Protein AF-A0A520KGG8-F1 (afdb_monomer)

Nearest PDB structures (foldseek):
  8hrx-assembly1_A  TM=5.470E-01  e=1.601E+00  Homo sapiens
  7vae-assembly1_A  TM=5.963E-01  e=2.237E+00  Bos taurus
  4n7x-assembly1_A  TM=5.088E-01  e=2.500E+00  Yersinia frederiksenii

Radius of gyration: 19.34 Å; Cα contacts (8 Å, |Δi|>4): 72; chains: 1; bounding box: 44×31×54 Å

InterPro domains:
  IPR002657 Bile acid:sodium symporter/arsenical resistance protein Acr3 [PF01758] (15-58)
  IPR004706 Arsenical-resistance protein Acr3 [PTHR43057] (10-132)
  IPR038770 Sodium/solute symporter superfamily [G3DSA:1.20.1530.20] (10-132)

Mean predicted aligned error: 10.49 Å

pLDDT: mean 77.27, std 13.04, range [42.5, 96.62]

Solvent-accessible surface area (backbone atoms only — not comparable to full-atom values): 7278 Å² total; per-residue (Å²): 136,73,83,65,68,73,44,54,66,54,48,51,50,53,52,44,37,73,74,58,32,61,68,45,41,64,71,54,49,49,67,56,49,59,59,50,55,54,50,52,51,52,50,52,52,53,53,50,46,66,76,45,38,68,58,52,70,74,39,51,69,61,52,48,66,51,47,51,61,48,52,49,50,33,53,50,39,24,49,54,39,32,51,50,26,52,72,73,66,45,55,66,72,55,18,51,54,49,9,51,58,69,34,55,70,66,36,71,59,40,41,51,53,33,76,72,72,52,61,86,64,60,33,50,50,42,50,60,48,45,76,113

Sequence (132 aa):
MNSKGEKLPILTRFILLNKKGKEWYDNVFMPKLSPTSLFALLFTIIVMFSLKGEYIVALPLHVARIAIPLLLYFVIMFLVSFFLGWYFRLDYSRTVALSFTAASNNFELAIAVSVFGLASGEAFATVIGSLI

Structure (mmCIF, N/CA/C/O backbone):
data_AF-A0A520KGG8-F1
#
_entry.id   AF-A0A520KGG8-F1
#
loop_
_atom_site.group_PDB
_atom_site.id
_atom_site.type_symbol
_atom_site.label_atom_id
_atom_site.label_alt_id
_atom_site.label_comp_id
_atom_site.label_asym_id
_atom_site.label_entity_id
_atom_site.label_seq_id
_atom_site.pdbx_PDB_ins_code
_atom_site.Cartn_x
_atom_site.Cartn_y
_atom_site.Cartn_z
_atom_site.occupancy
_atom_site.B_iso_or_equiv
_atom_site.auth_seq_id
_atom_site.auth_comp_id
_atom_site.auth_asym_id
_atom_site.auth_atom_id
_atom_site.pdbx_PDB_model_num
ATOM 1 N N . MET A 1 1 ? 17.688 -12.700 17.627 1.00 42.50 1 MET A N 1
ATOM 2 C CA . MET A 1 1 ? 16.675 -11.682 17.261 1.00 42.50 1 MET A CA 1
ATOM 3 C C . MET A 1 1 ? 16.122 -11.084 18.551 1.00 42.50 1 MET A C 1
ATOM 5 O O . MET A 1 1 ? 15.687 -11.827 19.417 1.00 42.50 1 MET A O 1
ATOM 9 N N . ASN A 1 2 ? 16.313 -9.781 18.762 1.00 43.84 2 ASN A N 1
ATOM 10 C CA . ASN A 1 2 ? 16.224 -9.123 20.071 1.00 43.84 2 ASN A CA 1
ATOM 11 C C . ASN A 1 2 ? 14.777 -8.698 20.403 1.00 43.84 2 ASN A C 1
ATOM 13 O O . ASN A 1 2 ? 14.216 -7.850 19.717 1.00 43.84 2 ASN 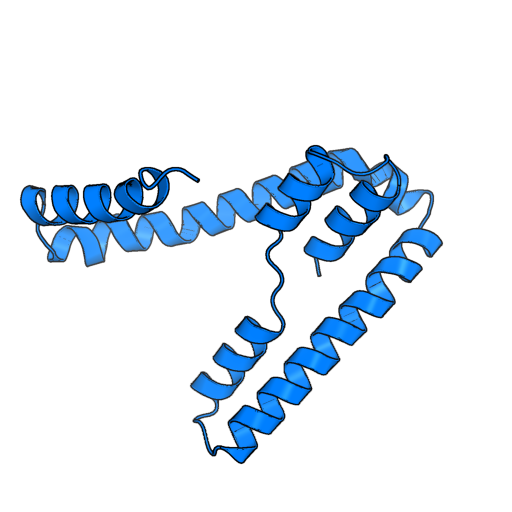A O 1
ATOM 17 N N . SER A 1 3 ? 14.221 -9.219 21.504 1.00 55.38 3 SER A N 1
ATOM 18 C CA . SER A 1 3 ? 12.892 -8.928 22.099 1.00 55.38 3 SER A CA 1
ATOM 19 C C . SER A 1 3 ? 12.639 -7.438 22.454 1.00 55.38 3 SER A C 1
ATOM 21 O O . SER A 1 3 ? 11.589 -7.072 22.980 1.00 55.38 3 SER A O 1
ATOM 23 N N . LYS A 1 4 ? 13.593 -6.535 22.190 1.00 53.84 4 LYS A N 1
ATOM 24 C CA . LYS A 1 4 ? 13.494 -5.102 22.516 1.00 53.84 4 LYS A CA 1
ATOM 25 C C . LYS A 1 4 ? 12.704 -4.270 21.492 1.00 53.84 4 LYS A C 1
ATOM 27 O O . LYS A 1 4 ? 12.162 -3.242 21.885 1.00 53.84 4 LYS A O 1
ATOM 32 N N . GLY A 1 5 ? 12.606 -4.699 20.229 1.00 53.47 5 GLY A N 1
ATOM 33 C CA . GLY A 1 5 ? 11.967 -3.916 19.155 1.00 53.47 5 GLY A CA 1
ATOM 34 C C . GLY A 1 5 ? 10.454 -3.731 19.324 1.00 53.47 5 GLY A C 1
ATOM 35 O O . GLY A 1 5 ? 9.943 -2.627 19.170 1.00 53.47 5 GLY A O 1
ATOM 36 N N . GLU A 1 6 ? 9.745 -4.776 19.756 1.00 54.34 6 GLU A N 1
ATOM 37 C CA . GLU A 1 6 ? 8.286 -4.737 19.967 1.00 54.34 6 GLU A CA 1
ATOM 38 C C . GLU A 1 6 ? 7.868 -3.925 21.200 1.00 54.34 6 GLU A C 1
ATOM 40 O O . GLU A 1 6 ? 6.713 -3.526 21.335 1.00 54.34 6 GLU A O 1
ATOM 45 N N . LYS A 1 7 ? 8.803 -3.641 22.116 1.00 55.16 7 LYS A N 1
ATOM 46 C CA . LYS A 1 7 ? 8.490 -2.936 23.363 1.00 55.16 7 LYS A CA 1
ATOM 47 C C . LYS A 1 7 ? 8.316 -1.439 23.164 1.00 55.16 7 LYS A C 1
ATOM 49 O O . LYS A 1 7 ? 7.635 -0.829 23.972 1.00 55.16 7 LYS A O 1
ATOM 54 N N . LEU A 1 8 ? 8.891 -0.838 22.122 1.00 67.69 8 LEU A N 1
ATOM 55 C CA . LEU A 1 8 ? 8.854 0.615 21.914 1.00 67.69 8 LEU A CA 1
ATOM 56 C C . LEU A 1 8 ? 7.430 1.150 21.663 1.00 67.69 8 LEU A C 1
ATOM 58 O O . LEU A 1 8 ? 7.028 2.067 22.385 1.00 67.69 8 LEU A O 1
ATOM 62 N N . PRO A 1 9 ? 6.619 0.580 20.748 1.00 69.75 9 PRO A N 1
ATOM 63 C CA . PRO A 1 9 ? 5.236 1.021 20.553 1.00 69.75 9 PRO A CA 1
ATOM 64 C C . PRO A 1 9 ? 4.371 0.757 21.788 1.00 69.75 9 PRO A C 1
ATOM 66 O O . PRO A 1 9 ? 3.564 1.599 22.183 1.00 69.75 9 PRO A O 1
ATOM 69 N N . ILE A 1 10 ? 4.583 -0.391 22.439 1.00 78.94 10 ILE A N 1
ATOM 70 C CA . ILE A 1 10 ? 3.838 -0.808 23.631 1.00 78.94 10 ILE A CA 1
ATOM 71 C C . ILE A 1 10 ? 4.169 0.100 24.823 1.00 78.94 10 ILE A C 1
ATOM 73 O O . ILE A 1 10 ? 3.251 0.555 25.502 1.00 78.94 10 ILE A O 1
ATOM 77 N N . LEU A 1 11 ? 5.448 0.428 25.050 1.00 78.50 11 LEU A N 1
ATOM 78 C CA . LEU A 1 11 ? 5.878 1.382 26.079 1.00 78.50 11 LEU A CA 1
ATOM 79 C C . LEU A 1 11 ? 5.348 2.776 25.783 1.00 78.50 11 LEU A C 1
ATOM 81 O O . LEU A 1 11 ? 4.847 3.429 26.691 1.00 78.50 11 LEU A O 1
ATOM 85 N N . THR A 1 12 ? 5.452 3.233 24.535 1.00 75.00 12 THR A N 1
ATOM 86 C CA . THR A 1 12 ? 4.965 4.559 24.136 1.00 75.00 12 THR A CA 1
ATOM 87 C C . THR A 1 12 ? 3.474 4.658 24.431 1.00 75.00 12 THR A C 1
ATOM 89 O O . THR A 1 12 ? 3.045 5.573 25.130 1.00 75.00 12 THR A O 1
ATOM 92 N N . ARG A 1 13 ? 2.689 3.656 24.021 1.00 75.25 13 ARG A N 1
ATOM 93 C CA . ARG A 1 13 ? 1.263 3.564 24.342 1.00 75.25 13 ARG A CA 1
ATOM 94 C C . ARG A 1 13 ? 1.017 3.531 25.854 1.00 75.25 13 ARG A C 1
ATOM 96 O O . ARG A 1 13 ? 0.210 4.311 26.341 1.00 75.25 13 ARG A O 1
ATOM 103 N N . PHE A 1 14 ? 1.719 2.689 26.608 1.00 78.00 14 PHE A N 1
ATOM 104 C CA . PHE A 1 14 ? 1.519 2.548 28.055 1.00 78.00 14 PHE A CA 1
ATOM 105 C C . PHE A 1 14 ? 1.860 3.834 28.829 1.00 78.00 14 PHE A C 1
ATOM 107 O O . PHE A 1 14 ? 1.101 4.260 29.698 1.00 78.00 14 PHE A O 1
ATOM 114 N N . ILE A 1 15 ? 2.963 4.501 28.477 1.00 80.00 15 ILE A N 1
ATOM 115 C CA . ILE A 1 15 ? 3.402 5.757 29.099 1.00 80.00 15 ILE A CA 1
ATOM 116 C C . ILE A 1 15 ? 2.458 6.907 28.731 1.00 80.00 15 ILE A C 1
ATOM 118 O O . ILE A 1 15 ? 2.089 7.685 29.612 1.00 80.00 15 ILE A O 1
ATOM 122 N N . LEU A 1 16 ? 2.054 7.030 27.461 1.00 75.12 16 LEU A N 1
ATOM 123 C CA . LEU A 1 16 ? 1.151 8.102 27.028 1.00 75.12 16 LEU A CA 1
ATOM 124 C C . LEU A 1 16 ? -0.260 7.930 27.598 1.00 75.12 16 LEU A C 1
ATOM 126 O O . LEU A 1 16 ? -0.853 8.923 28.021 1.00 75.12 16 LEU A O 1
ATOM 130 N N . LEU A 1 17 ? -0.769 6.697 27.664 1.00 77.06 17 LEU A N 1
ATOM 131 C CA . LEU A 1 17 ? -2.069 6.408 28.272 1.00 77.06 17 LEU A CA 1
ATOM 132 C C . LEU A 1 17 ? -2.067 6.712 29.775 1.00 77.06 17 LEU A C 1
ATOM 134 O O . LEU A 1 17 ? -3.003 7.350 30.248 1.00 77.06 17 LEU A O 1
ATOM 138 N N . ASN A 1 18 ? -1.007 6.346 30.507 1.00 75.62 18 ASN A N 1
ATOM 139 C CA . ASN A 1 18 ? -0.909 6.644 31.941 1.00 75.62 18 ASN A CA 1
ATOM 140 C C . ASN A 1 18 ? -0.666 8.131 32.242 1.00 75.62 18 ASN A C 1
ATOM 142 O O . ASN A 1 18 ? -1.136 8.619 33.265 1.00 75.62 18 ASN A O 1
ATOM 146 N N . LYS A 1 19 ? 0.069 8.865 31.393 1.00 76.00 19 LYS A N 1
ATOM 147 C CA . LYS A 1 19 ? 0.388 10.283 31.652 1.00 76.00 19 LYS A CA 1
ATOM 148 C C . LYS A 1 19 ? -0.667 11.271 31.167 1.00 76.00 19 LYS A C 1
ATOM 150 O O . LYS A 1 19 ? -0.790 12.337 31.761 1.00 76.00 19 LYS A O 1
ATOM 155 N N . LYS A 1 20 ? -1.352 10.984 30.059 1.00 75.69 20 LYS A N 1
ATOM 156 C CA . LYS A 1 20 ? -2.272 11.938 29.414 1.00 75.69 20 LYS A CA 1
ATOM 157 C C . LYS A 1 20 ? -3.690 11.402 29.227 1.00 75.69 20 LYS A C 1
ATOM 159 O O . LYS A 1 20 ? -4.554 12.139 28.766 1.00 75.69 20 LYS A O 1
ATOM 164 N N . GLY A 1 21 ? -3.942 10.158 29.631 1.00 80.19 21 GLY A N 1
ATOM 165 C CA . GLY A 1 21 ? -5.252 9.532 29.533 1.00 80.19 21 GLY A CA 1
ATOM 166 C C . GLY A 1 21 ? -5.579 9.038 28.124 1.00 80.19 21 GLY A C 1
ATOM 167 O O . GLY A 1 21 ? -4.993 9.455 27.120 1.00 80.19 21 GLY A O 1
ATOM 168 N N . LYS A 1 22 ? -6.549 8.123 28.057 1.00 76.56 22 LYS A N 1
ATOM 169 C CA . LYS A 1 22 ? -7.013 7.500 26.810 1.00 76.56 22 LYS A CA 1
ATOM 170 C C . LYS A 1 22 ? -7.589 8.520 25.825 1.00 76.56 22 LYS A C 1
ATOM 172 O O . LYS A 1 22 ? -7.322 8.448 24.634 1.00 76.56 22 LYS A O 1
ATOM 177 N N . GLU A 1 23 ? -8.307 9.510 26.340 1.00 75.50 23 GLU A N 1
ATOM 178 C CA . GLU A 1 23 ? -9.004 10.510 25.534 1.00 75.50 23 GLU A CA 1
ATOM 179 C C . GLU A 1 23 ? -8.040 11.437 24.772 1.00 75.50 23 GLU A C 1
ATOM 181 O O . GLU A 1 23 ? -8.273 11.748 23.607 1.00 75.50 23 GLU A O 1
ATOM 186 N N . TRP A 1 24 ? -6.907 11.812 25.377 1.00 81.19 24 TRP A N 1
ATOM 187 C CA . TRP A 1 24 ? -5.860 12.586 24.700 1.00 81.19 24 TRP A CA 1
ATOM 188 C C . TRP A 1 24 ? -5.078 11.738 23.686 1.00 81.19 24 TRP A C 1
ATOM 190 O O . TRP A 1 24 ? -4.693 12.226 22.622 1.00 81.19 24 TRP A O 1
ATOM 200 N N . TYR A 1 25 ? -4.849 10.458 23.992 1.00 77.88 25 TYR A N 1
ATOM 201 C CA . TYR A 1 25 ? -4.174 9.529 23.083 1.00 77.88 25 TYR A CA 1
ATOM 202 C C . TYR A 1 25 ? -5.001 9.291 21.807 1.00 77.88 25 TYR A C 1
ATOM 204 O O . TYR A 1 25 ? -4.471 9.454 20.706 1.00 77.88 25 TYR A O 1
ATOM 212 N N . ASP A 1 26 ? -6.299 9.011 21.959 1.00 77.12 26 ASP A N 1
ATOM 213 C CA . ASP A 1 26 ? -7.224 8.733 20.854 1.00 77.12 26 ASP A CA 1
ATOM 214 C C . ASP A 1 26 ? -7.545 9.992 20.024 1.00 77.12 26 ASP A C 1
ATOM 216 O O . ASP A 1 26 ? -7.571 9.909 18.798 1.00 77.12 26 ASP A O 1
ATOM 220 N N . ASN A 1 27 ? -7.712 11.167 20.650 1.00 79.19 27 ASN A N 1
ATOM 221 C CA . ASN A 1 27 ? -8.149 12.381 19.939 1.00 79.19 27 ASN A CA 1
ATOM 222 C C . ASN A 1 27 ? -7.023 13.342 19.519 1.00 79.19 27 ASN A C 1
ATOM 224 O O . ASN A 1 27 ? -7.246 14.196 18.662 1.00 79.19 27 ASN A O 1
ATOM 228 N N . VAL A 1 28 ? -5.818 13.251 20.097 1.00 78.69 28 VAL A N 1
ATOM 229 C CA . VAL A 1 28 ? -4.720 14.203 19.809 1.00 78.69 28 VAL A CA 1
ATOM 230 C C . VAL A 1 28 ? -3.483 13.511 19.252 1.00 78.69 28 VAL A C 1
ATOM 232 O O . VAL A 1 28 ? -2.883 14.014 18.301 1.00 78.69 28 VAL A O 1
ATOM 235 N N . PHE A 1 29 ? -3.077 12.379 19.828 1.00 78.06 29 PHE A N 1
ATOM 236 C CA . PHE A 1 29 ? -1.850 11.692 19.418 1.00 78.06 29 PHE A CA 1
ATOM 237 C C . PHE A 1 29 ? -2.057 10.826 18.167 1.00 78.06 29 PHE A C 1
ATOM 239 O O . PHE A 1 29 ? -1.340 11.008 17.182 1.00 78.06 29 PHE A O 1
ATOM 246 N N . MET A 1 30 ? -3.062 9.942 18.163 1.00 77.38 30 MET A N 1
ATOM 247 C CA . MET A 1 30 ? -3.366 9.066 17.020 1.00 77.38 30 MET A CA 1
ATOM 248 C C . MET A 1 30 ? -3.647 9.827 15.713 1.00 77.38 30 MET A C 1
ATOM 250 O O . MET A 1 30 ? -3.048 9.484 14.689 1.00 77.38 30 MET A O 1
ATOM 254 N N . PRO A 1 31 ? -4.494 10.879 15.715 1.00 77.69 31 PRO A N 1
ATOM 255 C CA . PRO A 1 31 ? -4.838 11.596 14.490 1.00 77.69 31 PRO A CA 1
ATOM 256 C C . PRO A 1 31 ? -3.654 12.363 13.898 1.00 77.69 31 PRO A C 1
ATOM 258 O O . PRO A 1 31 ? -3.618 12.587 12.695 1.00 77.69 31 PRO A O 1
ATOM 261 N N . LYS A 1 32 ? -2.663 12.740 14.719 1.00 78.06 32 LYS A N 1
ATOM 262 C CA . LYS A 1 32 ? -1.422 13.374 14.250 1.00 78.06 32 LYS A CA 1
ATOM 263 C C . LYS A 1 32 ? -0.416 12.369 13.700 1.00 78.06 32 LYS A C 1
ATOM 265 O O . LYS A 1 32 ? 0.342 12.718 12.803 1.00 78.06 32 LYS A O 1
ATOM 270 N N . LEU A 1 33 ? -0.413 11.138 14.208 1.00 78.38 33 LEU A N 1
ATOM 271 C CA . LEU A 1 33 ? 0.506 10.094 13.756 1.00 78.38 33 LEU A CA 1
ATOM 272 C C . LEU A 1 33 ? 0.143 9.588 12.349 1.00 78.38 33 LEU A C 1
ATOM 274 O O . LEU A 1 33 ? 1.022 9.412 11.510 1.00 78.38 33 LEU A O 1
ATOM 278 N N . SER A 1 34 ? -1.152 9.424 12.062 1.00 76.25 34 SER A N 1
ATOM 279 C CA . SER A 1 34 ? -1.643 8.932 10.765 1.00 76.25 34 SER A CA 1
ATOM 280 C C . SER A 1 34 ? -1.089 9.696 9.540 1.00 76.25 34 SER A C 1
ATOM 282 O O . SER A 1 34 ? -0.499 9.051 8.670 1.00 76.25 34 SER A O 1
ATOM 284 N N . PRO A 1 35 ? -1.176 11.040 9.454 1.00 80.50 35 PRO A N 1
ATOM 285 C CA . PRO A 1 35 ? -0.650 11.779 8.307 1.00 80.50 35 PRO A CA 1
ATOM 286 C C . PRO A 1 35 ? 0.884 11.803 8.250 1.00 80.50 35 PRO A C 1
ATOM 288 O O . PRO A 1 35 ? 1.440 11.943 7.163 1.00 80.50 35 PRO A O 1
ATOM 291 N N . THR A 1 36 ? 1.591 11.633 9.376 1.00 82.69 36 THR A N 1
ATOM 292 C CA . THR A 1 36 ? 3.067 11.614 9.363 1.00 82.69 36 THR A CA 1
ATOM 293 C C . THR A 1 36 ? 3.632 10.400 8.634 1.00 82.69 36 THR A C 1
ATOM 295 O O . THR A 1 36 ? 4.608 10.544 7.901 1.00 82.69 36 THR A O 1
ATOM 298 N N . SER A 1 37 ? 2.993 9.231 8.750 1.00 80.06 37 SER A N 1
ATOM 299 C CA . SER A 1 37 ? 3.381 8.039 7.985 1.00 80.06 37 SER A CA 1
ATOM 300 C C . SER A 1 37 ? 3.173 8.236 6.485 1.00 80.06 37 SER A C 1
ATOM 302 O O . SER A 1 37 ? 4.043 7.880 5.696 1.00 80.06 37 SER A O 1
ATOM 304 N N . LEU A 1 38 ? 2.058 8.860 6.090 1.00 81.38 38 LEU A N 1
ATOM 305 C CA . LEU A 1 38 ? 1.791 9.176 4.687 1.00 81.38 38 LEU A CA 1
ATOM 306 C C . LEU A 1 38 ? 2.821 10.171 4.131 1.00 81.38 38 LEU A C 1
ATOM 308 O O . LEU A 1 38 ? 3.328 9.969 3.032 1.00 81.38 38 LEU A O 1
ATOM 312 N N . PHE A 1 39 ? 3.183 11.200 4.905 1.00 86.00 39 PHE A N 1
ATOM 313 C CA . PHE A 1 39 ? 4.225 12.154 4.519 1.00 86.00 39 PHE A CA 1
ATOM 31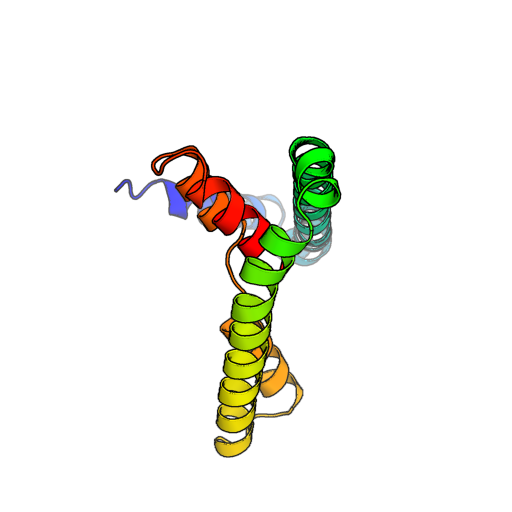4 C C . PHE A 1 39 ? 5.602 11.489 4.381 1.00 86.00 39 PHE A C 1
ATOM 316 O O . PHE A 1 39 ? 6.299 11.736 3.401 1.00 86.00 39 PHE A O 1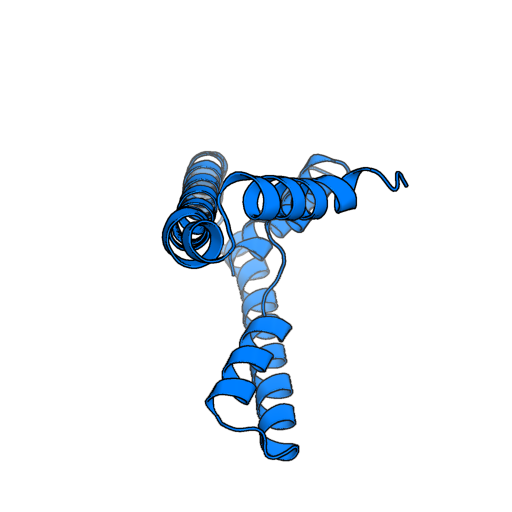
ATOM 323 N N . ALA A 1 40 ? 5.981 10.621 5.326 1.00 82.19 40 ALA A N 1
ATOM 324 C CA . ALA A 1 40 ? 7.237 9.876 5.265 1.00 82.19 40 ALA A CA 1
ATOM 325 C C . ALA A 1 40 ? 7.299 8.970 4.027 1.00 82.19 40 ALA A C 1
ATOM 327 O O . ALA A 1 40 ? 8.297 8.988 3.311 1.00 82.19 40 ALA A O 1
ATOM 328 N N . LEU A 1 41 ? 6.210 8.252 3.728 1.00 80.81 41 LEU A N 1
ATOM 329 C CA . LEU A 1 41 ? 6.104 7.417 2.533 1.00 80.81 41 LEU A CA 1
ATOM 330 C C . LEU A 1 41 ? 6.265 8.251 1.255 1.00 80.81 41 LEU A C 1
ATOM 332 O O . LEU A 1 41 ? 7.090 7.920 0.406 1.00 80.81 41 LEU A O 1
ATOM 336 N N . LEU A 1 42 ? 5.529 9.361 1.137 1.00 82.62 42 LEU A N 1
ATOM 337 C CA . LEU A 1 42 ? 5.620 10.255 -0.021 1.00 82.62 42 LEU A CA 1
ATOM 338 C C . LEU A 1 42 ? 7.034 10.821 -0.193 1.00 82.62 42 LEU A C 1
ATOM 340 O O . LEU A 1 42 ? 7.553 10.874 -1.306 1.00 82.62 42 LEU A O 1
ATOM 344 N N . PHE A 1 43 ? 7.670 11.213 0.911 1.00 84.56 43 PHE A N 1
ATOM 345 C CA . PHE A 1 43 ? 9.045 11.692 0.910 1.00 84.56 43 PHE A CA 1
ATOM 346 C C . PHE A 1 43 ? 10.010 10.624 0.379 1.00 84.56 43 PHE A C 1
ATOM 348 O O . PHE A 1 43 ? 10.819 10.924 -0.500 1.00 84.56 43 PHE A O 1
ATOM 355 N N . THR A 1 44 ? 9.901 9.369 0.833 1.00 80.56 44 THR A N 1
ATOM 356 C CA . THR A 1 44 ? 10.749 8.281 0.320 1.00 80.56 44 THR A CA 1
ATOM 357 C C . THR A 1 44 ? 10.510 8.023 -1.165 1.00 80.56 44 THR A C 1
ATOM 359 O O . THR A 1 44 ? 11.480 7.842 -1.902 1.00 80.56 44 THR A O 1
ATOM 362 N N . ILE A 1 45 ? 9.255 8.066 -1.624 1.00 79.19 45 ILE A N 1
ATOM 363 C CA . ILE A 1 45 ? 8.913 7.941 -3.048 1.00 79.19 45 ILE A CA 1
ATOM 364 C C . ILE A 1 45 ? 9.631 9.030 -3.856 1.00 79.19 45 ILE A C 1
ATOM 366 O O . ILE A 1 45 ? 10.352 8.711 -4.800 1.00 79.19 45 ILE A O 1
ATOM 370 N N . ILE A 1 46 ? 9.508 10.300 -3.458 1.00 84.00 46 ILE A N 1
ATOM 371 C CA . ILE A 1 46 ? 10.147 11.430 -4.152 1.00 84.00 46 ILE A CA 1
ATOM 372 C C . ILE A 1 46 ? 11.671 11.261 -4.196 1.00 84.00 46 ILE A C 1
ATOM 374 O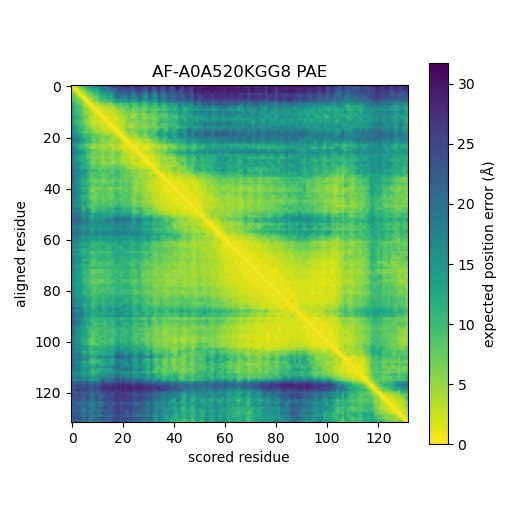 O . ILE A 1 46 ? 12.278 11.425 -5.255 1.00 84.00 46 ILE A O 1
ATOM 378 N N . VAL A 1 47 ? 12.297 10.902 -3.072 1.00 82.00 47 VAL A N 1
ATOM 379 C CA . VAL A 1 47 ? 13.751 10.698 -3.000 1.00 82.00 47 VAL A CA 1
ATOM 380 C C . VAL A 1 47 ? 14.190 9.546 -3.905 1.00 82.00 47 VAL A C 1
ATOM 382 O O . VAL A 1 47 ? 15.145 9.699 -4.664 1.00 82.00 47 VAL A O 1
ATOM 385 N N . MET A 1 48 ? 13.487 8.411 -3.887 1.00 74.19 48 MET A N 1
ATOM 386 C CA . MET A 1 48 ? 13.822 7.273 -4.746 1.00 74.19 48 MET A CA 1
ATOM 387 C C . MET A 1 48 ? 13.664 7.581 -6.230 1.00 74.19 48 MET A C 1
ATOM 389 O O . MET A 1 48 ? 14.560 7.247 -7.008 1.00 74.19 48 MET A O 1
ATOM 393 N N . PHE A 1 49 ? 12.570 8.233 -6.625 1.00 75.12 49 PHE A N 1
ATOM 394 C CA . PHE A 1 49 ? 12.367 8.652 -8.011 1.00 75.12 49 PHE A CA 1
ATOM 395 C C . PHE A 1 49 ? 13.386 9.699 -8.451 1.00 75.12 49 PHE A C 1
ATOM 397 O O . PHE A 1 49 ? 13.829 9.648 -9.589 1.00 75.12 49 PHE A O 1
ATOM 404 N N . SER A 1 50 ? 13.805 10.607 -7.570 1.00 79.81 50 SER A N 1
ATOM 405 C CA . SER A 1 50 ? 14.859 11.577 -7.884 1.00 79.81 50 SER A CA 1
ATOM 406 C C . SER A 1 50 ? 16.210 10.888 -8.118 1.00 79.81 50 SER A C 1
ATOM 408 O O . SER A 1 50 ? 16.883 11.152 -9.110 1.00 79.81 50 SER A O 1
ATOM 410 N N . LEU A 1 51 ? 16.575 9.922 -7.267 1.00 74.56 51 LEU A N 1
ATOM 411 C CA . LEU A 1 51 ? 17.845 9.192 -7.377 1.00 74.56 51 LEU A CA 1
ATOM 412 C C . LEU A 1 51 ? 17.895 8.206 -8.557 1.00 74.56 51 LEU A C 1
ATOM 414 O O . LEU A 1 51 ? 18.969 7.948 -9.096 1.00 74.56 51 LEU A O 1
ATOM 418 N N . LYS A 1 52 ? 16.757 7.617 -8.941 1.00 68.31 52 LYS A N 1
ATOM 419 C CA . LYS A 1 52 ? 16.664 6.602 -10.009 1.00 68.31 52 LYS A CA 1
ATOM 420 C C . LYS A 1 52 ? 15.949 7.099 -11.273 1.00 68.31 52 LYS A C 1
ATOM 422 O O . LYS A 1 52 ? 15.765 6.322 -12.208 1.00 68.31 52 LYS A O 1
ATOM 427 N N . GLY A 1 53 ? 15.571 8.375 -11.324 1.00 69.56 53 GLY A N 1
ATOM 428 C CA . GLY A 1 53 ? 14.734 8.959 -12.375 1.00 69.56 53 GLY A CA 1
ATOM 429 C C . GLY A 1 53 ? 15.368 8.912 -13.759 1.00 69.56 53 GLY A C 1
ATOM 430 O O . GLY A 1 53 ? 14.707 8.511 -14.714 1.00 69.56 53 GLY A O 1
ATOM 431 N N . GLU A 1 54 ? 16.663 9.219 -13.868 1.00 70.94 54 GLU A N 1
ATOM 432 C CA . GLU A 1 54 ? 17.372 9.153 -15.154 1.00 70.94 54 GLU A CA 1
ATOM 433 C C . GLU A 1 54 ? 17.396 7.730 -15.732 1.00 70.94 54 GLU A C 1
ATOM 435 O O . GLU A 1 54 ? 17.173 7.546 -16.925 1.00 70.94 54 GLU A O 1
ATOM 440 N N . TYR A 1 55 ? 17.562 6.704 -14.889 1.00 68.62 55 TYR A N 1
ATOM 441 C CA . TYR A 1 55 ? 17.526 5.300 -15.317 1.00 68.62 55 TYR A CA 1
ATOM 442 C C . TYR A 1 55 ? 16.131 4.857 -15.770 1.00 68.62 55 TYR A C 1
ATOM 444 O O . TYR A 1 55 ? 16.011 4.094 -16.728 1.00 68.62 55 TYR A O 1
ATOM 452 N N . ILE A 1 56 ? 15.077 5.341 -15.103 1.00 70.19 56 ILE A N 1
ATOM 453 C CA . ILE A 1 56 ? 13.684 5.052 -15.474 1.00 70.19 56 ILE A CA 1
ATOM 454 C C . ILE A 1 56 ? 13.377 5.607 -16.871 1.00 70.19 56 ILE A C 1
ATOM 456 O O . ILE A 1 56 ? 12.740 4.925 -17.675 1.00 70.19 56 ILE A O 1
ATOM 460 N N . VAL A 1 57 ? 13.863 6.815 -17.173 1.00 74.88 57 VAL A N 1
ATOM 461 C CA . VAL A 1 57 ? 13.661 7.466 -18.475 1.00 74.88 57 VAL A CA 1
ATOM 462 C C . VAL A 1 57 ? 14.559 6.861 -19.560 1.00 74.88 57 VAL A C 1
ATOM 464 O O . VAL A 1 57 ? 14.115 6.701 -20.695 1.00 74.88 57 VAL A O 1
ATOM 467 N N . ALA A 1 58 ? 15.795 6.476 -19.228 1.00 77.62 58 ALA A N 1
ATOM 468 C CA . ALA A 1 58 ? 16.743 5.907 -20.187 1.00 77.62 58 ALA A CA 1
ATOM 469 C C . ALA A 1 58 ? 16.416 4.457 -20.600 1.00 77.62 58 ALA A C 1
ATOM 471 O O . ALA A 1 58 ? 16.737 4.050 -21.717 1.00 77.62 58 ALA A O 1
ATOM 472 N N . LEU A 1 59 ? 15.788 3.662 -19.723 1.00 78.12 59 LEU A N 1
ATOM 473 C CA . LEU A 1 59 ? 15.542 2.225 -19.931 1.00 78.12 59 LEU A CA 1
ATOM 474 C C . LEU A 1 59 ? 14.057 1.845 -19.718 1.00 78.12 59 LEU A C 1
ATOM 476 O O . LEU A 1 59 ? 13.750 0.960 -18.909 1.00 78.12 59 LEU A O 1
ATOM 480 N N . PRO A 1 60 ? 13.105 2.438 -20.466 1.00 80.25 60 PRO A N 1
ATOM 481 C CA . PRO A 1 60 ? 11.668 2.259 -20.223 1.00 80.25 60 PRO A CA 1
ATOM 482 C C . PRO A 1 60 ? 11.203 0.804 -20.388 1.00 80.25 60 PRO A C 1
ATOM 484 O O . PRO A 1 60 ? 10.329 0.334 -19.661 1.00 80.25 60 PRO A O 1
ATOM 487 N N . LEU A 1 61 ? 11.825 0.047 -21.300 1.00 83.31 61 LEU A N 1
ATOM 488 C CA . LEU A 1 61 ? 11.509 -1.368 -21.517 1.00 83.31 61 LEU A CA 1
ATOM 489 C C . LEU A 1 61 ? 11.883 -2.253 -20.319 1.00 83.31 61 LEU A C 1
ATOM 491 O O . LEU A 1 61 ? 11.187 -3.231 -20.044 1.00 83.31 61 LEU A O 1
ATOM 495 N N . HIS A 1 62 ? 12.952 -1.919 -19.591 1.00 77.69 62 HIS A N 1
ATOM 496 C CA . HIS A 1 62 ? 13.327 -2.657 -18.383 1.00 77.69 62 HIS A CA 1
ATOM 497 C C . HIS A 1 62 ? 12.331 -2.410 -17.255 1.00 77.69 62 HIS A C 1
ATOM 499 O O . HIS A 1 62 ? 11.908 -3.360 -16.598 1.00 77.69 62 HIS A O 1
ATOM 505 N N . VAL A 1 63 ? 11.906 -1.156 -17.083 1.00 76.94 63 VAL A N 1
ATOM 506 C CA . VAL A 1 63 ? 10.882 -0.784 -16.099 1.00 76.94 63 VAL A CA 1
ATOM 507 C C . VAL A 1 63 ? 9.567 -1.494 -16.405 1.00 76.94 63 VAL A C 1
ATOM 509 O O . VAL A 1 63 ? 9.011 -2.143 -15.524 1.00 76.94 63 VAL A O 1
ATOM 512 N N . ALA A 1 64 ? 9.108 -1.465 -17.660 1.00 82.75 64 ALA A N 1
ATOM 513 C CA . ALA A 1 64 ? 7.886 -2.154 -18.072 1.00 82.75 64 ALA A CA 1
ATOM 514 C C . ALA A 1 64 ? 7.958 -3.670 -17.821 1.00 82.75 64 ALA A C 1
ATOM 516 O O . ALA A 1 64 ? 7.004 -4.260 -17.317 1.00 82.75 64 ALA A O 1
ATOM 517 N N . ARG A 1 65 ? 9.104 -4.306 -18.102 1.00 84.62 65 ARG A N 1
ATOM 518 C CA . ARG A 1 65 ? 9.302 -5.745 -17.864 1.00 84.62 65 ARG A CA 1
ATOM 519 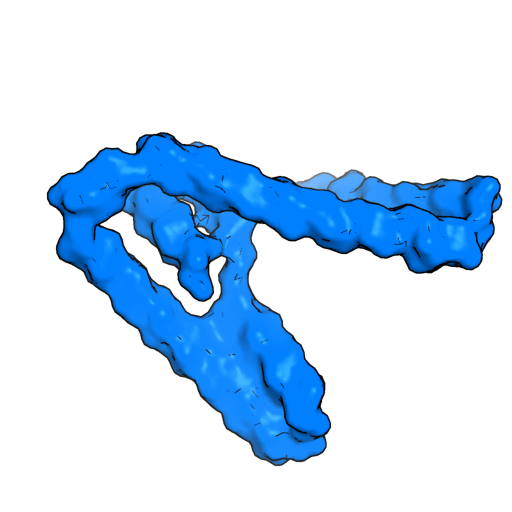C C . ARG A 1 65 ? 9.203 -6.128 -16.382 1.00 84.62 65 ARG A C 1
ATOM 521 O O . ARG A 1 65 ? 8.828 -7.258 -16.100 1.00 84.62 65 ARG A O 1
ATOM 528 N N . ILE A 1 66 ? 9.520 -5.219 -15.459 1.00 78.75 66 ILE A N 1
ATOM 529 C CA . ILE A 1 66 ? 9.391 -5.436 -14.006 1.00 78.75 66 ILE A CA 1
ATOM 530 C C . ILE A 1 66 ? 7.980 -5.073 -13.525 1.00 78.75 66 ILE A C 1
ATOM 532 O O . ILE A 1 66 ? 7.378 -5.815 -12.751 1.00 78.75 66 ILE A O 1
ATOM 536 N N . ALA A 1 67 ? 7.431 -3.959 -14.012 1.00 80.81 67 ALA A N 1
ATOM 537 C CA . ALA A 1 67 ? 6.126 -3.451 -13.606 1.00 80.81 67 ALA A CA 1
ATOM 538 C C . ALA A 1 67 ? 4.971 -4.361 -14.047 1.00 80.81 67 ALA A C 1
ATOM 540 O O . ALA A 1 67 ? 4.031 -4.560 -13.285 1.00 80.81 67 ALA A O 1
ATOM 541 N N . ILE A 1 68 ? 5.037 -4.946 -15.250 1.00 87.81 68 ILE A N 1
ATOM 542 C CA . ILE A 1 68 ? 3.962 -5.797 -15.786 1.00 87.81 68 ILE A CA 1
ATOM 543 C C . ILE A 1 68 ? 3.719 -7.042 -14.909 1.00 87.81 68 ILE A C 1
ATOM 545 O O . ILE A 1 68 ? 2.576 -7.239 -14.494 1.00 87.81 68 ILE A O 1
ATOM 549 N N . PRO A 1 69 ? 4.733 -7.874 -14.577 1.00 87.62 69 PRO A N 1
ATOM 550 C CA . PRO A 1 69 ? 4.549 -9.007 -13.672 1.00 87.62 69 PRO A CA 1
ATOM 551 C C . PRO A 1 69 ? 3.999 -8.604 -12.307 1.00 87.62 69 PRO A C 1
ATOM 553 O O . PRO A 1 69 ? 3.173 -9.321 -11.749 1.00 87.62 69 PRO A O 1
ATOM 556 N N . LEU A 1 70 ? 4.427 -7.456 -11.779 1.00 84.25 70 LEU A N 1
ATOM 557 C CA . LEU A 1 70 ? 3.973 -7.001 -10.472 1.00 84.25 70 LEU A CA 1
ATOM 558 C C . LEU A 1 70 ? 2.534 -6.501 -10.474 1.00 84.25 70 LEU A C 1
ATOM 560 O O . LEU A 1 70 ? 1.774 -6.824 -9.567 1.00 84.25 70 LEU A O 1
ATOM 564 N N . LEU A 1 71 ? 2.142 -5.761 -11.507 1.00 85.94 71 LEU A N 1
ATOM 565 C CA . LEU A 1 71 ? 0.765 -5.317 -11.679 1.00 85.94 71 LEU A CA 1
ATOM 566 C C . LEU A 1 71 ? -0.154 -6.531 -11.850 1.00 85.94 71 LEU A C 1
ATOM 568 O O . LEU A 1 7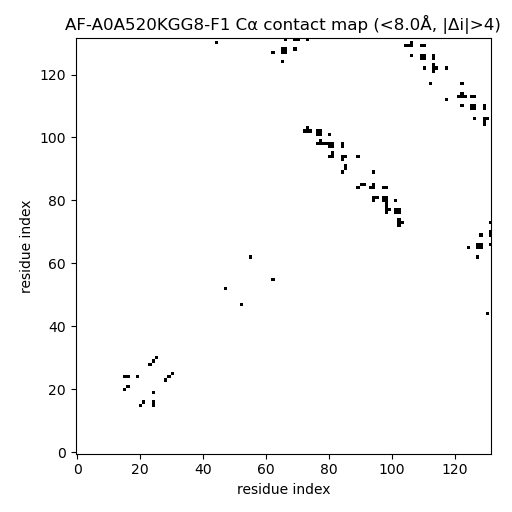1 ? -1.211 -6.600 -11.226 1.00 85.94 71 LEU A O 1
ATOM 572 N N . LEU A 1 72 ? 0.276 -7.529 -12.627 1.00 91.69 72 LEU A N 1
ATOM 573 C CA . LEU A 1 72 ? -0.436 -8.801 -12.730 1.00 91.69 72 LEU A CA 1
ATOM 574 C C . LEU A 1 72 ? -0.548 -9.493 -11.372 1.00 91.69 72 LEU A C 1
ATOM 576 O O . LEU A 1 72 ? -1.647 -9.897 -11.004 1.00 91.69 72 LEU A O 1
ATOM 580 N N . TYR A 1 73 ? 0.543 -9.589 -10.610 1.00 89.81 73 TYR A N 1
ATOM 581 C CA . TYR A 1 73 ? 0.515 -10.140 -9.256 1.00 89.81 73 TYR A CA 1
ATOM 582 C C . TYR A 1 73 ? -0.495 -9.401 -8.367 1.00 89.81 73 TYR A C 1
ATOM 584 O O . TYR A 1 73 ? -1.339 -10.051 -7.753 1.00 89.81 73 TYR A O 1
ATOM 592 N N . PHE A 1 74 ? -0.469 -8.066 -8.356 1.00 90.44 74 PHE A N 1
ATOM 593 C CA . PHE A 1 74 ? -1.398 -7.239 -7.588 1.00 90.44 74 PHE A CA 1
ATOM 594 C C . PHE A 1 74 ? -2.853 -7.514 -7.981 1.00 90.44 74 PHE A C 1
ATOM 596 O O . PHE A 1 74 ? -3.678 -7.810 -7.120 1.00 90.44 74 PHE A O 1
ATOM 603 N N . VAL A 1 75 ? -3.175 -7.471 -9.279 1.00 93.50 75 VAL A N 1
ATOM 604 C CA . VAL A 1 75 ? -4.543 -7.688 -9.777 1.00 93.50 75 VAL A CA 1
ATOM 605 C C . VAL A 1 75 ? -5.015 -9.107 -9.481 1.00 93.50 75 VAL A C 1
ATOM 607 O O . VAL A 1 75 ? -6.145 -9.290 -9.032 1.00 93.50 75 VAL A O 1
ATOM 610 N N . ILE A 1 76 ? -4.162 -10.111 -9.686 1.00 95.62 76 ILE A N 1
ATOM 611 C CA . ILE A 1 76 ? -4.492 -11.510 -9.398 1.00 95.62 76 ILE A CA 1
ATOM 612 C C . ILE A 1 76 ? -4.742 -11.687 -7.899 1.00 95.62 76 ILE A C 1
ATOM 614 O O . ILE A 1 76 ? -5.788 -12.211 -7.523 1.00 95.62 76 ILE A O 1
ATOM 618 N N . MET A 1 77 ? -3.839 -11.217 -7.037 1.00 93.56 77 MET A N 1
ATOM 619 C CA . MET A 1 77 ? -3.984 -11.333 -5.582 1.00 93.56 77 MET A CA 1
ATOM 620 C C . MET A 1 77 ? -5.201 -10.578 -5.060 1.00 93.56 77 MET A C 1
ATOM 622 O O . MET A 1 77 ? -5.925 -11.100 -4.208 1.00 93.56 77 MET A O 1
ATOM 626 N N . PHE A 1 78 ? -5.453 -9.380 -5.588 1.00 94.38 78 PHE A N 1
ATOM 627 C CA . PHE A 1 78 ? -6.627 -8.589 -5.251 1.00 94.38 78 PHE A CA 1
ATOM 628 C C . PHE A 1 78 ? -7.901 -9.332 -5.641 1.00 94.38 78 PHE A C 1
ATOM 630 O O . PHE A 1 78 ? -8.762 -9.533 -4.792 1.00 94.38 78 PHE A O 1
ATOM 637 N N . LEU A 1 79 ? -8.014 -9.792 -6.891 1.00 96.44 79 LEU A N 1
ATOM 638 C CA . LEU A 1 79 ? -9.206 -10.488 -7.372 1.00 96.44 79 LEU A CA 1
ATOM 639 C C . LEU A 1 79 ? -9.424 -11.809 -6.638 1.00 96.44 79 LEU A C 1
ATOM 641 O O . LEU A 1 79 ? -10.538 -12.061 -6.194 1.00 96.44 79 LEU A O 1
ATOM 645 N N . VAL A 1 80 ? -8.389 -12.631 -6.455 1.00 96.62 80 VAL A N 1
ATOM 646 C CA . VAL A 1 80 ? -8.493 -13.896 -5.709 1.00 96.62 80 VAL A CA 1
ATOM 647 C C . VAL A 1 80 ? -8.975 -13.634 -4.284 1.00 96.62 80 VAL A C 1
ATOM 649 O O . VAL A 1 80 ? -9.929 -14.267 -3.833 1.00 96.62 80 VAL A O 1
ATOM 652 N N . SER A 1 81 ? -8.377 -12.663 -3.593 1.00 95.19 81 SER A N 1
ATOM 653 C CA . SER A 1 81 ? -8.765 -12.308 -2.222 1.00 95.19 81 SER A CA 1
ATOM 654 C C . SER A 1 81 ? -10.171 -11.704 -2.158 1.00 95.19 81 SER A C 1
ATOM 656 O O . SER A 1 81 ? -10.920 -11.985 -1.221 1.00 95.19 81 SER A O 1
ATOM 658 N N . PHE A 1 82 ? -10.563 -10.941 -3.180 1.00 95.38 82 PHE A N 1
ATOM 659 C CA . PHE A 1 82 ? -11.892 -10.350 -3.306 1.00 95.38 82 PHE A CA 1
ATOM 660 C C . PHE A 1 82 ? -12.955 -11.420 -3.541 1.00 95.38 82 PHE A C 1
ATOM 662 O O . PHE A 1 82 ? -13.979 -11.433 -2.860 1.00 95.38 82 PHE A O 1
ATOM 669 N N . PHE A 1 83 ? -12.703 -12.355 -4.459 1.00 95.94 83 PHE A N 1
ATOM 670 C CA . PHE A 1 83 ? -13.589 -13.483 -4.729 1.00 95.94 83 PHE A CA 1
ATOM 671 C C . PHE A 1 83 ? -13.717 -14.397 -3.517 1.00 95.94 83 PHE A C 1
ATOM 673 O O . PHE A 1 83 ? -14.826 -14.824 -3.211 1.00 95.94 83 PHE A O 1
ATOM 680 N N . LEU A 1 84 ? -12.625 -14.653 -2.792 1.00 95.56 84 LEU A N 1
ATOM 681 C CA . LEU A 1 84 ? -12.678 -15.388 -1.530 1.00 95.56 84 LEU A CA 1
ATOM 682 C C . LEU A 1 84 ? -13.528 -14.639 -0.500 1.00 95.56 84 LEU A C 1
ATOM 684 O O . LEU A 1 84 ? -14.432 -15.232 0.085 1.00 95.56 84 LEU A O 1
ATOM 688 N N . GLY A 1 85 ? -13.305 -13.337 -0.311 1.00 93.12 85 GLY A N 1
ATOM 689 C CA . GLY A 1 85 ? -14.096 -12.541 0.627 1.00 93.12 85 GLY A CA 1
ATOM 690 C C . GLY A 1 85 ? -15.588 -12.520 0.277 1.00 93.12 85 GLY A C 1
ATOM 691 O O . GLY A 1 85 ? -16.444 -12.706 1.144 1.00 93.12 85 GLY A O 1
ATOM 692 N N . TRP A 1 86 ? -15.906 -12.402 -1.011 1.00 92.94 86 TRP A N 1
ATOM 693 C CA . TRP A 1 86 ? -17.275 -12.495 -1.510 1.00 92.94 86 TRP A CA 1
ATOM 694 C C . TRP A 1 86 ? -17.878 -13.897 -1.326 1.00 92.94 86 TRP A C 1
ATOM 696 O O . TRP A 1 86 ? -19.016 -14.015 -0.870 1.00 92.94 86 TRP A O 1
ATOM 706 N N . TYR A 1 87 ? -17.116 -14.962 -1.596 1.00 95.12 87 TYR A N 1
ATOM 707 C CA . TYR A 1 87 ? -17.538 -16.354 -1.397 1.00 95.12 87 TYR A CA 1
ATOM 708 C C . TYR A 1 87 ? -17.865 -16.650 0.074 1.00 95.12 87 TYR A C 1
ATOM 710 O O . TYR A 1 87 ? -18.879 -17.280 0.375 1.00 95.12 87 TYR A O 1
ATOM 718 N N . PHE A 1 88 ? -17.068 -16.116 1.002 1.00 94.69 88 PHE A N 1
ATOM 719 C CA . PHE A 1 88 ? -17.329 -16.181 2.444 1.00 94.69 88 PHE A CA 1
ATOM 720 C C . PHE A 1 88 ? -18.403 -15.190 2.931 1.00 94.69 88 PHE A C 1
ATOM 722 O O . PHE A 1 88 ? -18.642 -15.098 4.135 1.00 94.69 88 PHE A O 1
ATOM 729 N N . ARG A 1 89 ? -19.079 -14.475 2.019 1.00 92.75 89 ARG A N 1
ATOM 730 C CA . ARG A 1 89 ? -20.152 -13.506 2.306 1.00 92.75 89 ARG A CA 1
ATOM 731 C C . ARG A 1 89 ? -19.738 -12.392 3.274 1.00 92.75 89 ARG A C 1
ATOM 733 O O . ARG A 1 89 ? -20.543 -11.945 4.089 1.00 92.75 89 ARG A O 1
ATOM 740 N N . LEU A 1 90 ? -18.489 -11.934 3.188 1.00 93.38 90 LEU A N 1
ATOM 741 C CA . LEU A 1 90 ? -18.049 -10.738 3.903 1.00 93.38 90 LEU A CA 1
ATOM 742 C C . LEU A 1 90 ? -18.706 -9.485 3.309 1.00 93.38 90 LEU A C 1
ATOM 744 O O . LEU A 1 90 ? -18.891 -9.373 2.094 1.00 93.38 90 LEU A O 1
ATOM 748 N N . ASP A 1 91 ? -19.004 -8.513 4.173 1.00 93.94 91 ASP A N 1
ATOM 749 C CA . ASP A 1 91 ? -19.459 -7.188 3.751 1.00 93.94 91 ASP A CA 1
ATOM 750 C C . ASP A 1 91 ? -18.474 -6.572 2.753 1.00 93.94 91 ASP A C 1
ATOM 752 O O . ASP A 1 91 ? -17.259 -6.714 2.907 1.00 93.94 91 ASP A O 1
ATOM 756 N N . TYR A 1 92 ? -18.976 -5.809 1.778 1.00 91.50 92 TYR A N 1
ATOM 757 C CA . TYR A 1 92 ? -18.144 -5.173 0.748 1.00 91.50 92 TYR A CA 1
ATOM 758 C C . TYR A 1 92 ? -16.956 -4.400 1.341 1.00 91.50 92 TYR A C 1
ATOM 760 O O . TYR A 1 92 ? -15.825 -4.565 0.893 1.00 91.50 92 TYR A O 1
ATOM 768 N N . SER A 1 93 ? -17.190 -3.633 2.412 1.00 93.62 93 SER A N 1
ATOM 769 C CA . SER A 1 93 ? -16.138 -2.881 3.110 1.00 93.62 93 SER A CA 1
ATOM 770 C C . SER A 1 93 ? -15.009 -3.787 3.628 1.00 93.62 93 SER A C 1
ATOM 772 O O . SER A 1 93 ? -13.829 -3.480 3.460 1.00 93.62 93 SER A O 1
ATOM 774 N N . ARG A 1 94 ? -15.354 -4.954 4.189 1.00 92.19 94 ARG A N 1
ATOM 775 C CA . ARG A 1 94 ? -14.377 -5.925 4.703 1.00 92.19 94 ARG A CA 1
ATOM 776 C C . ARG A 1 94 ? -13.665 -6.660 3.575 1.00 92.19 94 ARG A C 1
ATOM 778 O O . ARG A 1 94 ? -12.452 -6.819 3.640 1.00 92.19 94 ARG A O 1
ATOM 785 N N . THR A 1 95 ? -14.395 -7.064 2.540 1.00 94.06 95 THR A N 1
ATOM 786 C CA . THR A 1 95 ? -13.838 -7.740 1.361 1.00 94.06 95 THR A CA 1
ATOM 787 C C . THR A 1 95 ? -12.830 -6.851 0.637 1.00 94.06 95 THR A C 1
ATOM 789 O O . THR A 1 95 ? -11.730 -7.303 0.323 1.00 94.06 95 THR A O 1
ATOM 792 N N . VAL A 1 96 ? -13.149 -5.571 0.435 1.00 93.06 96 VAL A N 1
ATOM 793 C CA .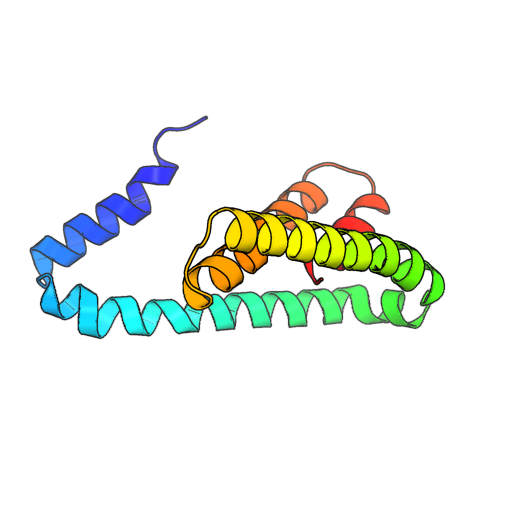 VAL A 1 96 ? -12.237 -4.597 -0.182 1.00 93.06 96 VAL A CA 1
ATOM 794 C C . VAL A 1 96 ? -11.000 -4.370 0.687 1.00 93.06 96 VAL A C 1
ATOM 796 O O . VAL A 1 96 ? -9.882 -4.462 0.182 1.00 93.06 96 VAL A O 1
ATOM 799 N N . ALA A 1 97 ? -11.173 -4.135 1.993 1.00 94.06 97 ALA A N 1
ATOM 800 C CA . ALA A 1 97 ? -10.051 -3.938 2.912 1.00 94.06 97 ALA A CA 1
ATOM 801 C C . ALA A 1 97 ? -9.119 -5.163 2.970 1.00 94.06 97 ALA A C 1
ATOM 803 O O . ALA A 1 97 ? -7.896 -5.018 2.929 1.00 94.06 97 ALA A O 1
ATOM 804 N N . LEU A 1 98 ? -9.691 -6.371 3.010 1.00 93.88 98 LEU A N 1
ATOM 805 C CA . LEU A 1 98 ? -8.946 -7.629 2.962 1.00 93.88 98 LEU A CA 1
ATOM 806 C C . LEU A 1 98 ? -8.157 -7.757 1.656 1.00 93.88 98 LEU A C 1
ATOM 808 O O . LEU A 1 98 ? -6.972 -8.074 1.687 1.00 93.88 98 LEU A O 1
ATOM 812 N N . SER A 1 99 ? -8.799 -7.477 0.522 1.00 93.88 99 SER A N 1
ATOM 813 C CA . SER A 1 99 ? -8.189 -7.619 -0.804 1.00 93.88 99 SER A CA 1
ATOM 814 C C . SER A 1 99 ? -7.020 -6.660 -1.001 1.00 93.88 99 SER A C 1
ATOM 816 O O . SER A 1 99 ? -5.968 -7.076 -1.479 1.00 93.88 99 SER A O 1
ATOM 818 N N . PHE A 1 100 ? -7.155 -5.404 -0.564 1.00 91.56 100 PHE A N 1
ATOM 819 C CA . PHE A 1 100 ? -6.043 -4.451 -0.571 1.00 91.56 100 PHE A CA 1
ATOM 820 C C . PHE A 1 100 ? -4.921 -4.857 0.382 1.00 91.56 100 PHE A C 1
ATOM 822 O O . PHE A 1 100 ? -3.756 -4.704 0.039 1.00 91.56 100 PHE A O 1
ATOM 829 N N . THR A 1 101 ? -5.248 -5.406 1.553 1.00 90.38 101 THR A N 1
ATOM 830 C CA . THR A 1 101 ? -4.226 -5.883 2.499 1.00 90.38 101 THR A CA 1
ATOM 831 C C . THR A 1 101 ? -3.444 -7.063 1.924 1.00 90.38 101 THR A C 1
ATOM 833 O O . THR A 1 101 ? -2.227 -7.104 2.052 1.00 90.38 101 THR A O 1
ATOM 836 N N . ALA A 1 102 ? -4.126 -8.005 1.268 1.00 89.06 102 ALA A N 1
ATOM 837 C CA . ALA A 1 102 ? -3.507 -9.188 0.677 1.00 89.06 102 ALA A CA 1
ATOM 838 C C . ALA A 1 102 ? -2.692 -8.879 -0.590 1.00 89.06 102 ALA A C 1
ATOM 840 O O . ALA A 1 102 ? -1.706 -9.560 -0.861 1.00 89.06 102 ALA A O 1
ATOM 841 N N . ALA A 1 103 ? -3.103 -7.874 -1.367 1.00 88.44 103 ALA A N 1
ATOM 842 C CA . ALA A 1 103 ? -2.391 -7.450 -2.570 1.00 88.44 103 ALA A CA 1
ATOM 843 C C . ALA A 1 103 ? -1.241 -6.467 -2.280 1.00 88.44 103 ALA A C 1
ATOM 845 O O . ALA A 1 103 ? -0.339 -6.330 -3.104 1.00 88.44 103 ALA A O 1
ATOM 846 N N . SER A 1 104 ? -1.269 -5.783 -1.131 1.00 83.69 104 SER A N 1
ATOM 847 C CA . SER A 1 104 ? -0.263 -4.788 -0.755 1.00 83.69 104 SER A CA 1
ATOM 848 C C . SER A 1 104 ? 1.071 -5.433 -0.377 1.00 83.69 104 SER A C 1
ATOM 850 O O . SER A 1 104 ? 1.128 -6.410 0.372 1.00 83.69 104 SER A O 1
ATOM 852 N N . ASN A 1 105 ? 2.162 -4.847 -0.870 1.00 80.25 105 ASN A N 1
ATOM 853 C CA . ASN A 1 105 ? 3.529 -5.267 -0.584 1.00 80.25 105 ASN A CA 1
ATOM 854 C C . ASN A 1 105 ? 4.203 -4.296 0.396 1.00 80.25 105 ASN A C 1
ATOM 856 O O . ASN A 1 105 ? 3.939 -3.095 0.398 1.00 80.25 105 ASN A O 1
ATOM 860 N N . ASN A 1 106 ? 5.122 -4.801 1.225 1.00 78.06 106 ASN A N 1
ATOM 861 C CA . ASN A 1 106 ? 5.849 -3.958 2.175 1.00 78.06 106 ASN A CA 1
ATOM 862 C C . ASN A 1 106 ? 7.110 -3.351 1.540 1.00 78.06 106 ASN A C 1
ATOM 864 O O . ASN A 1 106 ? 8.185 -3.956 1.535 1.00 78.06 106 ASN A O 1
ATOM 868 N N . PHE A 1 107 ? 6.959 -2.126 1.042 1.00 71.31 107 PHE A N 1
ATOM 869 C CA . PHE A 1 107 ? 8.021 -1.334 0.429 1.00 71.31 107 PHE A CA 1
ATOM 870 C C . PHE A 1 107 ? 9.238 -1.115 1.328 1.00 71.31 107 PHE A C 1
ATOM 872 O O . PHE A 1 107 ? 10.373 -1.281 0.888 1.00 71.31 107 PHE A O 1
ATOM 879 N N . GLU A 1 108 ? 9.021 -0.800 2.601 1.00 66.88 108 GLU A N 1
ATOM 880 C CA . GLU A 1 108 ? 10.103 -0.469 3.529 1.00 66.88 108 GLU A CA 1
ATOM 881 C C . GLU A 1 108 ? 1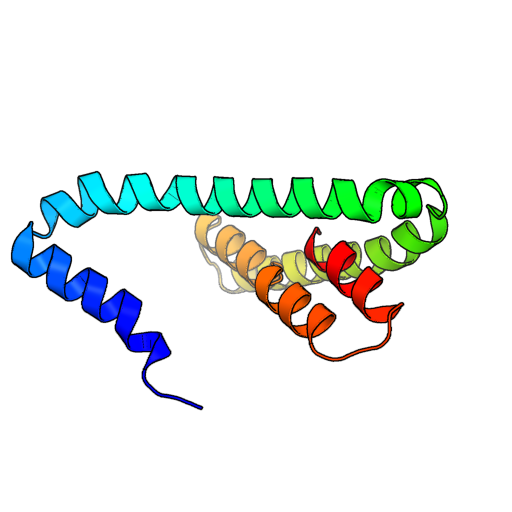1.034 -1.670 3.751 1.00 66.88 108 GLU A C 1
ATOM 883 O O . GLU A 1 108 ? 12.261 -1.542 3.715 1.00 66.88 108 GLU A O 1
ATOM 888 N N . LEU A 1 109 ? 10.448 -2.867 3.876 1.00 72.38 109 LEU A N 1
ATOM 889 C CA . LEU A 1 109 ? 11.205 -4.112 3.980 1.00 72.38 109 LEU A CA 1
ATOM 890 C C . LEU A 1 109 ? 11.919 -4.457 2.666 1.00 72.38 109 LEU A C 1
ATOM 892 O O . LEU A 1 109 ? 13.086 -4.850 2.691 1.00 72.38 109 LEU A O 1
ATOM 896 N N . ALA A 1 110 ? 11.243 -4.292 1.527 1.00 71.31 110 ALA A N 1
ATOM 897 C CA . ALA A 1 110 ? 11.816 -4.550 0.208 1.00 71.31 110 ALA A CA 1
ATOM 898 C C . ALA A 1 110 ? 13.074 -3.702 -0.047 1.00 71.31 110 ALA A C 1
ATOM 900 O O . ALA A 1 110 ? 14.093 -4.221 -0.515 1.00 71.31 110 ALA A O 1
ATOM 901 N N . ILE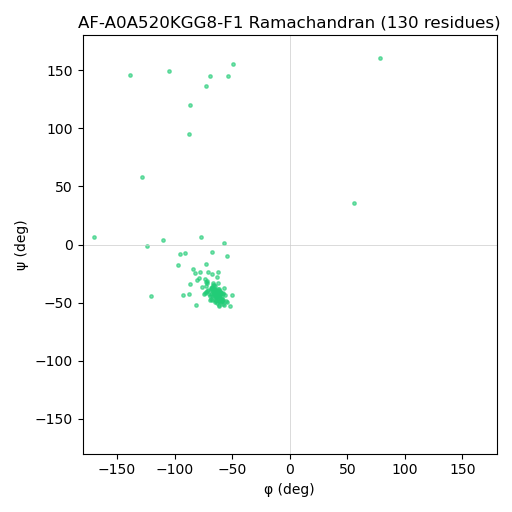 A 1 111 ? 13.040 -2.423 0.335 1.00 67.38 111 ILE A N 1
ATOM 902 C CA . ILE A 1 111 ? 14.201 -1.537 0.228 1.00 67.38 111 ILE A CA 1
ATOM 903 C C . ILE A 1 111 ? 15.300 -1.961 1.185 1.00 67.38 111 ILE A C 1
ATOM 905 O O . ILE A 1 111 ? 16.449 -2.064 0.758 1.00 67.38 111 ILE A O 1
ATOM 909 N N . ALA A 1 112 ? 14.974 -2.225 2.452 1.00 72.00 112 ALA A N 1
ATOM 910 C CA . ALA A 1 112 ? 15.969 -2.648 3.428 1.00 72.00 112 ALA A CA 1
ATOM 911 C C . ALA A 1 112 ? 16.733 -3.881 2.915 1.00 72.00 112 ALA A C 1
ATOM 913 O O . ALA A 1 112 ? 17.958 -3.861 2.833 1.00 72.00 112 ALA A O 1
ATOM 914 N N . VAL A 1 113 ? 16.027 -4.911 2.446 1.00 68.56 113 VAL A N 1
ATOM 915 C CA . VAL A 1 113 ? 16.661 -6.114 1.882 1.00 68.56 113 VAL A CA 1
ATOM 916 C C . VAL A 1 113 ? 17.510 -5.786 0.646 1.00 68.56 113 VAL A C 1
ATOM 918 O O . VAL A 1 113 ? 18.617 -6.306 0.512 1.00 68.56 113 VAL A O 1
ATOM 921 N N . SER A 1 114 ? 17.040 -4.889 -0.226 1.00 66.31 114 SER A N 1
ATOM 922 C CA . SER A 1 114 ? 17.776 -4.488 -1.433 1.00 66.31 114 SER A CA 1
ATOM 923 C C . SER A 1 114 ? 19.085 -3.743 -1.141 1.00 66.31 114 SER A C 1
ATOM 925 O O . SER A 1 114 ? 20.067 -3.926 -1.854 1.00 66.31 114 SER A O 1
ATOM 927 N N . VAL A 1 115 ? 19.121 -2.934 -0.078 1.00 65.38 115 VAL A N 1
ATOM 928 C CA . VAL A 1 115 ? 20.309 -2.168 0.328 1.00 65.38 115 VAL A CA 1
ATOM 929 C C . VAL A 1 115 ? 21.316 -3.059 1.063 1.00 65.38 115 VAL A C 1
ATOM 931 O O . VAL A 1 115 ? 22.516 -2.801 1.001 1.00 65.38 115 VAL A O 1
ATOM 934 N N . PHE A 1 116 ? 20.848 -4.114 1.739 1.00 68.12 116 PHE A N 1
ATOM 935 C CA . PHE A 1 116 ? 21.684 -4.936 2.615 1.00 68.12 116 PHE A CA 1
ATOM 936 C C . PHE A 1 116 ? 22.274 -6.212 1.990 1.00 68.12 116 PHE A C 1
ATOM 938 O O . PHE A 1 116 ? 23.112 -6.814 2.662 1.00 68.12 116 PHE A O 1
ATOM 945 N N . GLY A 1 117 ? 21.925 -6.661 0.768 1.00 57.41 117 GLY A N 1
ATOM 946 C CA . GLY A 1 117 ? 22.460 -7.977 0.372 1.00 57.41 117 GLY A CA 1
ATOM 947 C C . GLY A 1 117 ? 22.374 -8.566 -1.033 1.00 57.41 117 GLY A C 1
ATOM 948 O O . GLY A 1 117 ? 22.792 -9.713 -1.145 1.00 57.41 117 GLY A O 1
ATOM 949 N N . LEU A 1 118 ? 21.915 -7.909 -2.101 1.00 45.41 118 LEU A N 1
ATOM 950 C CA . LEU A 1 118 ? 21.947 -8.540 -3.437 1.00 45.41 118 LEU A CA 1
ATOM 951 C C . LEU A 1 118 ? 22.378 -7.544 -4.515 1.00 45.41 118 LEU A C 1
ATOM 953 O O . LEU A 1 118 ? 22.137 -6.347 -4.387 1.00 45.41 118 LEU A O 1
ATOM 957 N N . ALA A 1 119 ? 23.094 -8.054 -5.517 1.00 48.59 119 ALA A N 1
ATOM 958 C CA . ALA A 1 119 ? 23.824 -7.299 -6.524 1.00 48.59 119 ALA A CA 1
ATOM 959 C C . ALA A 1 119 ? 22.991 -6.179 -7.181 1.00 48.59 119 ALA A C 1
ATOM 961 O O . ALA A 1 119 ? 21.763 -6.165 -7.212 1.00 48.59 119 ALA A O 1
ATOM 962 N N . SER A 1 120 ? 23.703 -5.180 -7.684 1.00 54.91 120 SER A N 1
ATOM 963 C CA . SER A 1 120 ? 23.220 -3.860 -8.102 1.00 54.91 120 SER A CA 1
ATOM 964 C C . SER A 1 120 ? 22.075 -3.830 -9.135 1.00 54.91 120 SER A C 1
ATOM 966 O O . SER A 1 120 ? 21.502 -2.760 -9.347 1.00 54.91 120 SER A O 1
ATOM 968 N N . GLY A 1 121 ? 21.706 -4.961 -9.750 1.00 54.97 121 GLY A N 1
ATOM 969 C CA . GLY A 1 121 ? 20.576 -5.086 -10.679 1.00 54.97 121 GLY A CA 1
ATOM 970 C C . GLY A 1 121 ? 19.264 -5.516 -10.012 1.00 54.97 121 GLY A C 1
ATOM 971 O O . GLY A 1 121 ? 18.214 -4.924 -10.282 1.00 54.97 121 GLY A O 1
ATOM 972 N N . GLU A 1 122 ? 19.299 -6.492 -9.101 1.00 55.38 122 GLU A N 1
ATOM 973 C CA . GLU A 1 122 ? 18.113 -6.966 -8.380 1.00 55.38 122 GLU A CA 1
ATOM 974 C C . GLU A 1 122 ? 17.568 -5.884 -7.448 1.00 55.38 122 GLU A C 1
ATOM 976 O O . GLU A 1 122 ? 16.362 -5.645 -7.423 1.00 55.38 122 GLU A O 1
ATOM 981 N N . ALA A 1 123 ? 18.453 -5.141 -6.776 1.00 57.34 123 ALA A N 1
ATOM 982 C CA . ALA A 1 123 ? 18.074 -4.042 -5.890 1.00 57.34 123 ALA A CA 1
ATOM 983 C C . ALA A 1 123 ? 17.335 -2.894 -6.609 1.00 57.34 123 ALA A C 1
ATOM 985 O O . ALA A 1 123 ? 16.588 -2.129 -5.996 1.00 57.34 123 ALA A O 1
ATOM 986 N N . PHE A 1 124 ? 17.522 -2.741 -7.922 1.00 56.00 124 PHE A N 1
ATOM 987 C CA . PHE A 1 124 ? 16.747 -1.794 -8.721 1.00 56.00 124 PHE A CA 1
ATOM 988 C C . PHE A 1 124 ? 15.320 -2.297 -8.970 1.00 56.00 124 PHE A C 1
ATOM 990 O O . PHE A 1 124 ? 14.367 -1.534 -8.801 1.00 56.00 124 PHE A O 1
ATOM 997 N N . ALA A 1 125 ? 15.175 -3.584 -9.287 1.00 59.59 125 ALA A N 1
ATOM 998 C CA . ALA A 1 125 ? 13.885 -4.219 -9.521 1.00 59.59 125 ALA A CA 1
ATOM 999 C C . ALA A 1 125 ? 13.026 -4.307 -8.254 1.00 59.59 125 ALA A C 1
ATOM 1001 O O . ALA A 1 125 ? 11.823 -4.070 -8.337 1.00 59.59 125 ALA A O 1
ATOM 1002 N N . THR A 1 126 ? 13.619 -4.559 -7.083 1.00 59.88 126 THR A N 1
ATOM 1003 C CA . THR A 1 126 ? 12.871 -4.600 -5.813 1.00 59.88 126 THR A CA 1
ATOM 1004 C C . THR A 1 126 ? 12.290 -3.237 -5.453 1.00 59.88 126 THR A C 1
ATOM 1006 O O . THR A 1 126 ? 11.160 -3.153 -4.986 1.00 59.88 126 THR A O 1
ATOM 1009 N N . VAL A 1 127 ? 13.043 -2.166 -5.720 1.00 58.38 127 VAL A N 1
ATOM 1010 C CA . VAL A 1 127 ? 12.631 -0.785 -5.442 1.00 58.38 127 VAL A CA 1
ATOM 1011 C C . VAL A 1 127 ? 11.488 -0.337 -6.349 1.00 58.38 127 VAL A C 1
ATOM 1013 O O . VAL A 1 127 ? 10.494 0.199 -5.863 1.00 58.38 127 VAL A O 1
ATOM 1016 N N . ILE A 1 128 ? 11.597 -0.582 -7.656 1.00 61.50 128 ILE A N 1
ATOM 1017 C CA . ILE A 1 128 ? 10.505 -0.281 -8.592 1.00 61.50 128 ILE A CA 1
ATOM 1018 C C . ILE A 1 128 ? 9.301 -1.178 -8.318 1.00 61.50 128 ILE A C 1
ATOM 1020 O O . ILE A 1 128 ? 8.170 -0.707 -8.367 1.00 61.50 128 ILE A O 1
ATOM 1024 N N . GLY A 1 129 ? 9.536 -2.446 -7.980 1.00 61.47 129 GLY A N 1
ATOM 1025 C CA . GLY A 1 129 ? 8.465 -3.362 -7.632 1.00 61.47 129 GLY A CA 1
ATOM 1026 C C . GLY A 1 129 ? 7.674 -2.875 -6.415 1.00 61.47 129 GLY A C 1
ATOM 1027 O O . GLY A 1 129 ? 6.456 -2.837 -6.420 1.00 61.47 129 GLY A O 1
ATOM 1028 N N . SER A 1 130 ? 8.356 -2.384 -5.388 1.00 60.91 130 SER A N 1
ATOM 1029 C CA . SER A 1 130 ? 7.693 -1.909 -4.175 1.00 60.91 130 SER A CA 1
ATOM 1030 C C . SER A 1 130 ? 6.827 -0.643 -4.319 1.00 60.91 130 SER A C 1
ATOM 1032 O O . SER A 1 130 ? 6.170 -0.253 -3.359 1.00 60.91 130 SER A O 1
ATOM 1034 N N . LEU A 1 131 ? 6.842 0.014 -5.481 1.00 60.38 131 LEU A N 1
ATOM 1035 C CA . LEU A 1 131 ? 6.058 1.221 -5.774 1.00 60.38 131 LEU A CA 1
ATOM 1036 C C . LEU A 1 131 ? 4.674 0.928 -6.383 1.00 60.38 131 LEU A C 1
ATOM 1038 O O . LEU A 1 131 ? 3.899 1.868 -6.566 1.00 60.38 131 LEU A O 1
ATOM 1042 N N . ILE A 1 132 ? 4.393 -0.336 -6.722 1.00 58.22 132 ILE A N 1
ATOM 1043 C CA . ILE A 1 132 ? 3.163 -0.825 -7.372 1.00 58.22 132 ILE A CA 1
ATOM 1044 C C . ILE A 1 132 ? 2.387 -1.697 -6.386 1.00 58.22 132 ILE A C 1
ATOM 1046 O O . ILE A 1 132 ? 1.161 -1.480 -6.283 1.00 58.22 132 ILE A O 1
#

Secondary structure (DSSP, 8-state):
--TTTTHHHHHHHHHHHHHHHHHHIIIIIHHHHHHHHHHHHHHHHHHHHHHHHHHHHH-HHHHHHHHHHHHHHHHHHHHHHHHHHHHTT--HHHHHHHHHHHH---HHHHHHHHHHHS-TTHHHHHHHHTT-

Foldseek 3Di:
DDPPPVVVVVVVVVVCCVPPNPVCCVPPVVVVVVVVVVVVVVVVVVVVCVVCVVVCVVCVVVLCVLVVVLVVLLVVQLVVQLVVCVVVVHDPVVSNVRSCVRSQDDLVVLQVPLVPDDDPPVSVSSNSSNVD

Organism: NCBI:txid2056631